Protein AF-A0A967TBT5-F1 (afdb_monomer)

Solvent-accessible surface area (backbone atoms only — not comparable to full-atom values): 5114 Å² total; per-residue (Å²): 108,73,67,58,54,51,51,53,52,52,54,53,53,53,52,54,56,66,64,68,73,78,71,89,86,84,76,92,73,64,91,85,65,88,72,88,88,74,90,60,94,50,72,66,56,51,50,54,50,52,52,50,52,51,53,52,67,70,69,46,67,62,61,59,51,43,35,69,76,67,74,46,85,81,88,84,132

Foldseek 3Di:
DVVVVVVVVVVVVVVVVVVVPDDDDDDDDDPPDDDPPDPDDDPVNVVVVVVVVVVVVVPDCVQVVCCVPVVDGDDDD

Structure (mmCIF, N/CA/C/O backbone):
data_AF-A0A967TBT5-F1
#
_entry.id   AF-A0A967TBT5-F1
#
loop_
_atom_site.group_PDB
_atom_site.id
_atom_site.type_symbol
_atom_site.label_atom_id
_atom_site.label_alt_id
_atom_site.label_comp_id
_atom_site.label_asym_id
_atom_site.label_entity_id
_atom_site.label_seq_id
_atom_site.pdbx_PDB_ins_code
_atom_site.Cartn_x
_atom_site.Cartn_y
_atom_site.Cartn_z
_atom_site.occupancy
_atom_site.B_iso_or_equiv
_atom_site.auth_seq_id
_atom_site.auth_comp_id
_atom_site.auth_asym_id
_atom_site.auth_atom_id
_atom_site.pdbx_PDB_model_num
ATOM 1 N N . MET A 1 1 ? 20.583 -9.931 -60.748 1.00 62.09 1 MET A N 1
ATOM 2 C CA . MET A 1 1 ? 19.860 -11.041 -60.074 1.00 62.09 1 MET A CA 1
ATOM 3 C C . MET A 1 1 ? 20.481 -11.412 -58.724 1.00 62.09 1 MET A C 1
ATOM 5 O O . MET A 1 1 ? 19.810 -11.262 -57.715 1.00 62.09 1 MET A O 1
ATOM 9 N N . LYS A 1 2 ? 21.764 -11.805 -58.654 1.00 69.50 2 LYS A N 1
ATOM 10 C CA . LYS A 1 2 ? 22.439 -12.200 -57.393 1.00 69.50 2 LYS A CA 1
ATOM 11 C C . LYS A 1 2 ? 22.504 -11.084 -56.332 1.00 69.50 2 LYS A C 1
ATOM 13 O O . LYS A 1 2 ? 22.373 -11.358 -55.149 1.00 69.50 2 LYS A O 1
ATOM 18 N N . SER A 1 3 ? 22.672 -9.830 -56.750 1.00 75.44 3 SER A N 1
ATOM 19 C CA . SER A 1 3 ? 22.661 -8.638 -55.883 1.00 75.44 3 SER A CA 1
ATOM 20 C C . SER A 1 3 ? 21.289 -8.368 -55.255 1.00 75.44 3 SER A C 1
ATOM 22 O O . SER A 1 3 ? 21.207 -8.057 -54.073 1.00 75.44 3 SER A O 1
ATOM 24 N N . VAL A 1 4 ? 20.213 -8.577 -56.015 1.00 83.00 4 VAL A N 1
ATOM 25 C CA . VAL A 1 4 ? 18.830 -8.441 -55.531 1.00 83.00 4 VAL A CA 1
ATOM 26 C C . VAL A 1 4 ? 18.510 -9.549 -54.524 1.00 83.00 4 VAL A C 1
ATOM 28 O O . VAL A 1 4 ? 17.956 -9.273 -53.467 1.00 83.00 4 VAL A O 1
ATOM 31 N N . LEU A 1 5 ? 18.958 -10.781 -54.792 1.00 87.06 5 LEU A N 1
ATOM 32 C CA . LEU A 1 5 ? 18.811 -11.919 -53.878 1.00 87.06 5 LEU A CA 1
ATOM 33 C C . LEU A 1 5 ? 19.560 -11.714 -52.546 1.00 87.06 5 LEU A C 1
ATOM 35 O O . LEU A 1 5 ? 19.032 -12.050 -51.490 1.00 87.06 5 LEU A O 1
ATOM 39 N N . ARG A 1 6 ? 20.757 -11.109 -52.581 1.00 88.56 6 ARG A N 1
ATOM 40 C CA . ARG A 1 6 ? 21.512 -10.720 -51.372 1.00 88.56 6 ARG A CA 1
ATOM 41 C C . ARG A 1 6 ? 20.791 -9.644 -50.561 1.00 88.56 6 ARG A C 1
ATOM 43 O O . ARG A 1 6 ? 20.764 -9.731 -49.339 1.00 88.56 6 ARG A O 1
ATOM 50 N N . LEU A 1 7 ? 20.184 -8.664 -51.235 1.00 89.69 7 LEU A N 1
ATOM 51 C CA . LEU A 1 7 ? 19.404 -7.614 -50.579 1.00 89.69 7 LEU A CA 1
ATOM 52 C C . LEU A 1 7 ? 18.171 -8.195 -49.870 1.00 89.69 7 LEU A C 1
ATOM 54 O O . LEU A 1 7 ? 17.904 -7.835 -48.730 1.00 89.69 7 LEU A O 1
ATOM 58 N N . HIS A 1 8 ? 17.473 -9.149 -50.496 1.00 90.62 8 HIS A N 1
ATOM 59 C CA . HIS A 1 8 ? 16.337 -9.842 -49.873 1.00 90.62 8 HIS A CA 1
ATOM 60 C C . HIS A 1 8 ? 16.769 -10.634 -48.633 1.00 90.62 8 HIS A C 1
ATOM 62 O O . HIS A 1 8 ? 16.105 -10.570 -47.603 1.00 90.62 8 HIS A O 1
ATOM 68 N N . TRP A 1 9 ? 17.911 -11.325 -48.704 1.00 93.12 9 TRP A N 1
ATOM 69 C CA . TRP A 1 9 ? 18.486 -12.035 -47.559 1.00 93.12 9 TRP A CA 1
ATOM 70 C C . TRP A 1 9 ? 18.865 -11.099 -46.406 1.00 93.12 9 TRP A C 1
ATOM 72 O O . TRP A 1 9 ? 18.586 -11.417 -45.254 1.00 93.12 9 TRP A O 1
ATOM 82 N N . MET A 1 10 ? 19.445 -9.931 -46.699 1.00 92.44 10 MET A N 1
ATOM 83 C CA . MET A 1 10 ? 19.736 -8.923 -45.673 1.00 92.44 10 MET A CA 1
ATOM 84 C C . MET A 1 10 ? 18.460 -8.391 -45.015 1.00 92.44 10 MET A C 1
ATOM 86 O O . MET A 1 10 ? 18.395 -8.324 -43.791 1.00 92.44 10 MET A O 1
ATOM 90 N N . VAL A 1 11 ? 17.434 -8.062 -45.803 1.00 93.75 11 VAL A N 1
ATOM 91 C CA . VAL A 1 11 ? 16.150 -7.567 -45.280 1.00 93.75 11 VAL A CA 1
ATOM 92 C C . VAL A 1 11 ? 15.472 -8.616 -44.396 1.00 93.75 11 VAL A C 1
ATOM 94 O O . VAL A 1 11 ? 14.983 -8.285 -43.317 1.00 93.75 11 VAL A O 1
ATOM 97 N N . LEU A 1 12 ? 15.493 -9.886 -44.807 1.00 93.31 12 LEU A N 1
ATOM 98 C CA . LEU A 1 12 ? 14.915 -10.986 -44.034 1.00 93.31 12 LEU A CA 1
ATOM 99 C C . LEU A 1 12 ? 15.637 -11.183 -42.691 1.00 93.31 12 LEU A C 1
ATOM 101 O O . LEU A 1 12 ? 14.995 -11.376 -41.662 1.00 93.31 12 LEU A O 1
ATOM 105 N N . LEU A 1 13 ? 16.968 -11.077 -42.685 1.00 92.31 13 LEU A N 1
ATOM 106 C CA . LEU A 1 13 ? 17.786 -11.217 -41.480 1.00 92.31 13 LEU A CA 1
ATOM 107 C C . LEU A 1 13 ? 17.529 -10.070 -40.487 1.00 92.31 13 LEU A C 1
ATOM 109 O O . LEU A 1 13 ? 17.372 -10.310 -39.291 1.00 92.31 13 LEU A O 1
ATOM 113 N N . VAL A 1 14 ? 17.390 -8.838 -40.986 1.00 90.88 14 VAL A N 1
ATOM 114 C CA . VAL A 1 14 ? 17.018 -7.671 -40.168 1.00 90.88 14 VAL A CA 1
ATOM 115 C C . VAL A 1 14 ? 15.608 -7.819 -39.587 1.00 90.88 14 VAL A C 1
ATOM 117 O O . VAL A 1 14 ? 15.403 -7.525 -38.411 1.00 90.88 14 VAL A O 1
ATOM 120 N N . ALA A 1 15 ? 14.647 -8.324 -40.365 1.00 88.81 15 ALA A N 1
ATOM 121 C CA . ALA A 1 15 ? 13.284 -8.555 -39.888 1.00 88.81 15 ALA A CA 1
ATOM 122 C C . ALA A 1 15 ? 13.227 -9.606 -38.764 1.00 88.81 15 ALA A C 1
ATOM 124 O O . ALA A 1 15 ? 12.534 -9.404 -37.769 1.00 88.81 15 ALA A O 1
ATOM 125 N N . ILE A 1 16 ? 13.995 -10.696 -38.879 1.00 87.94 16 ILE A N 1
ATOM 126 C CA . ILE A 1 16 ? 14.079 -11.735 -37.839 1.00 87.94 16 ILE A CA 1
ATOM 127 C C . ILE A 1 16 ? 14.666 -11.166 -36.539 1.00 87.94 16 ILE A C 1
ATOM 129 O O . ILE A 1 16 ? 14.125 -11.406 -35.458 1.00 87.94 16 ILE A O 1
ATOM 133 N N . LEU A 1 17 ? 15.734 -10.369 -36.634 1.00 86.12 17 LEU A N 1
ATOM 134 C CA . LEU A 1 17 ? 16.339 -9.723 -35.467 1.00 86.12 17 LEU A CA 1
ATOM 135 C C . LEU A 1 17 ? 15.373 -8.738 -34.795 1.00 86.12 17 LEU A C 1
ATOM 137 O O . LEU A 1 17 ? 15.267 -8.738 -33.569 1.00 86.12 17 LEU A O 1
ATOM 141 N N . ALA A 1 18 ? 14.614 -7.964 -35.574 1.00 84.75 18 ALA A N 1
ATOM 142 C CA . ALA A 1 18 ? 13.655 -6.994 -35.047 1.00 84.75 18 ALA A CA 1
ATOM 143 C C . ALA A 1 18 ? 12.518 -7.642 -34.233 1.00 84.75 18 ALA A C 1
ATOM 145 O O . ALA A 1 18 ? 12.073 -7.070 -33.240 1.00 84.75 18 ALA A O 1
ATOM 146 N N . VAL A 1 19 ? 12.070 -8.846 -34.608 1.00 82.31 19 VAL A N 1
ATOM 147 C CA . VAL A 1 19 ? 10.992 -9.557 -33.892 1.00 82.31 19 VAL A CA 1
ATOM 148 C C . VAL A 1 19 ? 11.501 -10.254 -32.619 1.00 82.31 19 VAL A C 1
ATOM 150 O O . VAL A 1 19 ? 10.739 -10.442 -31.674 1.00 82.31 19 VAL A O 1
ATOM 153 N N . SER A 1 20 ? 12.795 -10.582 -32.537 1.00 76.19 20 SER A N 1
ATOM 154 C CA . SER A 1 20 ? 13.380 -11.287 -31.381 1.00 76.19 20 SER A CA 1
ATOM 155 C C . SER A 1 20 ? 13.515 -10.445 -30.099 1.00 76.19 20 SER A C 1
ATOM 157 O O . SER A 1 20 ? 13.718 -10.997 -29.020 1.00 76.19 20 SER A O 1
ATOM 159 N N . ALA A 1 21 ? 13.366 -9.120 -30.187 1.00 69.31 21 ALA A N 1
ATOM 160 C CA . ALA A 1 21 ? 13.580 -8.204 -29.063 1.00 69.31 21 ALA A CA 1
ATOM 161 C C . ALA A 1 21 ? 12.376 -8.061 -28.105 1.00 69.31 21 ALA A C 1
ATOM 163 O O . ALA A 1 21 ? 12.471 -7.357 -27.102 1.00 69.31 21 ALA A O 1
ATOM 164 N N . CYS A 1 22 ? 11.238 -8.711 -28.378 1.00 68.81 22 CYS A N 1
ATOM 165 C CA . CYS A 1 22 ? 10.020 -8.574 -27.574 1.00 68.81 22 CYS A CA 1
ATOM 166 C C . CYS A 1 22 ? 9.796 -9.790 -26.653 1.00 68.81 22 CYS A C 1
ATOM 168 O O . CYS A 1 22 ? 8.913 -10.614 -26.881 1.00 68.81 22 CYS A O 1
ATOM 170 N N . GLY A 1 23 ? 10.615 -9.918 -25.605 1.00 73.25 23 GLY A N 1
ATOM 171 C CA . GLY A 1 23 ? 10.442 -10.925 -24.552 1.00 73.25 23 GLY A CA 1
ATOM 172 C C . GLY A 1 23 ? 9.945 -10.300 -23.248 1.00 73.25 23 GLY A C 1
ATOM 173 O O . GLY A 1 23 ? 10.575 -9.385 -22.725 1.00 73.25 23 GLY A O 1
ATOM 174 N N . LYS A 1 24 ? 8.835 -10.795 -22.684 1.00 77.88 24 LYS A N 1
ATOM 175 C CA . LYS A 1 24 ? 8.416 -10.418 -21.322 1.00 77.88 24 LYS A CA 1
ATOM 176 C C . LYS A 1 24 ? 9.288 -11.164 -20.313 1.00 77.88 24 LYS A C 1
ATOM 178 O O . LYS A 1 24 ? 9.195 -12.384 -20.213 1.00 77.88 24 LYS A O 1
ATOM 183 N N . GLN A 1 25 ? 10.116 -10.446 -19.561 1.00 76.31 25 GLN A N 1
ATOM 184 C CA . GLN A 1 25 ? 10.903 -11.038 -18.482 1.00 76.31 25 GLN A CA 1
ATOM 185 C C . GLN A 1 25 ? 10.084 -11.032 -17.187 1.00 76.31 25 GLN A C 1
ATOM 187 O O . GLN A 1 25 ? 9.792 -9.975 -16.635 1.00 76.31 25 GLN A O 1
ATOM 192 N N . VAL A 1 26 ? 9.696 -12.219 -16.713 1.00 79.50 26 VAL A N 1
ATOM 193 C CA . VAL A 1 26 ? 9.003 -12.400 -15.429 1.00 79.50 26 VAL A CA 1
ATOM 194 C C . VAL A 1 26 ? 9.991 -12.991 -14.433 1.00 79.50 26 VAL A C 1
ATOM 196 O O . VAL A 1 26 ? 10.525 -14.075 -14.653 1.00 79.50 26 VAL A O 1
ATOM 199 N N . SER A 1 27 ? 10.232 -12.284 -13.334 1.00 80.12 27 SER A N 1
ATOM 200 C CA . SER A 1 27 ? 11.053 -12.763 -12.221 1.00 80.12 27 SER A CA 1
ATOM 201 C C . SER A 1 27 ? 10.189 -12.923 -10.982 1.00 80.12 27 SER A C 1
ATOM 203 O O . SER A 1 27 ? 9.418 -12.021 -10.655 1.00 80.12 27 SER A O 1
ATOM 205 N N . ARG A 1 28 ? 10.341 -14.039 -10.266 1.00 80.06 28 ARG A N 1
ATOM 206 C CA . ARG A 1 28 ? 9.720 -14.199 -8.951 1.00 80.06 28 ARG A CA 1
ATOM 207 C C . ARG A 1 28 ? 10.471 -13.315 -7.950 1.00 80.06 28 ARG A C 1
ATOM 209 O O . ARG A 1 28 ? 11.700 -13.334 -7.921 1.00 80.06 28 ARG A O 1
ATOM 216 N N . ARG A 1 29 ? 9.726 -12.526 -7.179 1.00 78.69 29 ARG A N 1
ATOM 217 C CA . ARG A 1 29 ? 10.237 -11.739 -6.052 1.00 78.69 29 ARG A CA 1
ATOM 218 C C . ARG A 1 29 ? 9.888 -12.427 -4.740 1.00 78.69 29 ARG A C 1
ATOM 220 O O . ARG A 1 29 ? 8.972 -13.252 -4.701 1.00 78.69 29 ARG A O 1
ATOM 227 N N . GLU A 1 30 ? 10.661 -12.114 -3.710 1.00 73.12 30 GLU A N 1
ATOM 228 C CA . GLU A 1 30 ? 10.404 -12.578 -2.350 1.00 73.12 30 GLU A CA 1
ATOM 229 C C . GLU A 1 30 ? 9.140 -11.910 -1.802 1.00 73.12 30 GLU A C 1
ATOM 231 O O . GLU A 1 30 ? 8.862 -10.749 -2.094 1.00 73.12 30 GLU A O 1
ATOM 236 N N . SER A 1 31 ? 8.361 -12.635 -1.001 1.00 68.12 31 SER A N 1
ATOM 237 C CA . SER A 1 31 ? 7.046 -12.167 -0.536 1.00 68.12 31 SER A CA 1
ATOM 238 C C . SER A 1 31 ? 7.105 -10.993 0.444 1.00 68.12 31 SER A C 1
ATOM 240 O O . SER A 1 31 ? 6.079 -10.387 0.724 1.00 68.12 31 SER A O 1
ATOM 242 N N . SER A 1 32 ? 8.276 -10.698 1.010 1.00 71.50 32 SER A N 1
ATOM 243 C CA . SER A 1 32 ? 8.479 -9.585 1.943 1.00 71.50 32 SER A CA 1
ATOM 244 C C . SER A 1 32 ? 8.745 -8.248 1.250 1.00 71.50 32 SER A C 1
ATO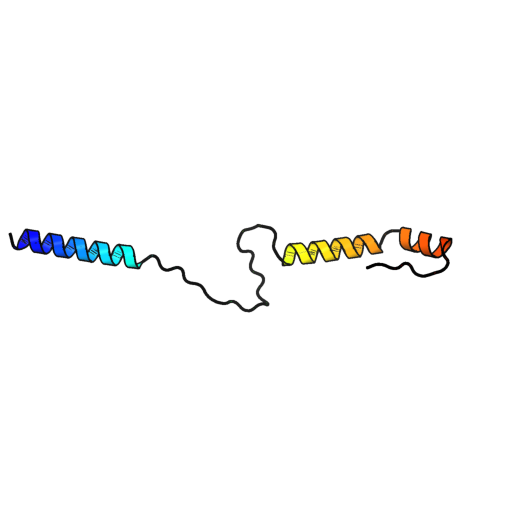M 246 O O . SER A 1 32 ? 8.847 -7.227 1.923 1.00 71.50 32 SER A O 1
ATOM 248 N N . GLU A 1 33 ? 8.937 -8.246 -0.069 1.00 72.50 33 GLU A N 1
ATOM 249 C CA . GLU A 1 33 ? 9.227 -7.034 -0.828 1.00 72.50 33 GLU A CA 1
ATOM 250 C C . GLU A 1 33 ? 7.915 -6.338 -1.213 1.00 72.50 33 GLU A C 1
ATOM 252 O O . GLU A 1 33 ? 7.189 -6.787 -2.099 1.00 72.50 33 GLU A O 1
ATOM 257 N N . THR A 1 34 ? 7.601 -5.229 -0.542 1.00 66.00 34 THR A N 1
ATOM 258 C CA . THR A 1 34 ? 6.494 -4.356 -0.941 1.00 66.00 34 THR A CA 1
ATOM 259 C C . THR A 1 34 ? 6.890 -3.585 -2.195 1.00 66.00 34 THR A C 1
ATOM 261 O O . THR A 1 34 ? 7.806 -2.764 -2.162 1.00 66.00 34 THR A O 1
ATOM 264 N N . ILE A 1 35 ? 6.180 -3.825 -3.296 1.00 67.62 35 ILE A N 1
ATOM 265 C CA . ILE A 1 35 ? 6.400 -3.132 -4.566 1.00 67.62 35 ILE A CA 1
ATOM 266 C C . ILE A 1 35 ? 5.102 -2.435 -4.960 1.00 67.62 35 ILE A C 1
ATOM 268 O O . ILE A 1 35 ? 4.098 -3.095 -5.227 1.00 67.62 35 ILE A O 1
ATOM 272 N N . ASP A 1 36 ? 5.132 -1.107 -5.059 1.00 72.31 36 ASP A N 1
ATOM 273 C CA . ASP A 1 36 ? 4.049 -0.380 -5.713 1.00 72.31 36 ASP A CA 1
ATOM 274 C C . ASP 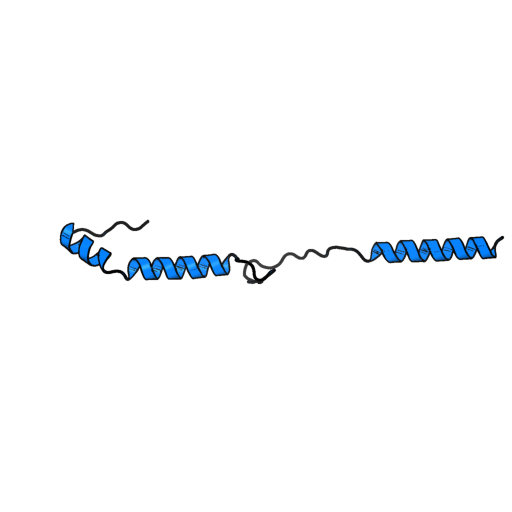A 1 36 ? 4.192 -0.527 -7.235 1.00 72.31 36 ASP A C 1
ATOM 276 O O . ASP A 1 36 ? 5.064 0.062 -7.874 1.00 72.31 36 ASP A O 1
ATOM 280 N N . LEU A 1 37 ? 3.350 -1.384 -7.811 1.00 68.31 37 LEU A N 1
ATOM 281 C CA . LEU A 1 37 ? 3.399 -1.738 -9.228 1.00 68.31 37 LEU A CA 1
ATOM 282 C C . LEU A 1 37 ? 2.711 -0.710 -10.137 1.00 68.31 37 LEU A C 1
ATOM 284 O O . LEU A 1 37 ? 2.931 -0.748 -11.348 1.00 68.31 37 LEU 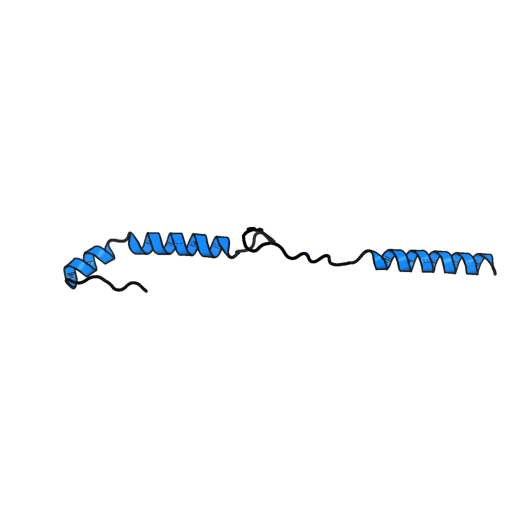A O 1
ATOM 288 N N . SER A 1 38 ? 1.815 0.139 -9.616 1.00 72.00 38 SER A N 1
ATOM 289 C CA . SER A 1 38 ? 0.930 0.930 -10.492 1.00 72.00 38 SER A CA 1
ATOM 290 C C . SER A 1 38 ? 0.319 2.198 -9.889 1.00 72.00 38 SER A C 1
ATOM 292 O O . SER A 1 38 ? -0.488 2.836 -10.568 1.00 72.00 38 SER A O 1
ATOM 294 N N . GLY A 1 39 ? 0.641 2.557 -8.641 1.00 72.88 39 GLY A N 1
ATOM 295 C CA . GLY A 1 39 ? -0.024 3.648 -7.918 1.00 72.88 39 GLY A CA 1
ATOM 296 C C . GLY A 1 39 ? -1.513 3.380 -7.665 1.00 72.88 39 GLY A C 1
ATOM 297 O O . GLY A 1 39 ? -2.285 4.295 -7.385 1.00 72.88 39 GLY A O 1
ATOM 298 N N . ARG A 1 40 ? -1.940 2.124 -7.835 1.00 82.69 40 ARG A N 1
ATOM 299 C CA . ARG A 1 40 ? -3.286 1.639 -7.527 1.00 82.69 40 ARG A CA 1
ATOM 300 C C . ARG A 1 40 ? -3.250 0.985 -6.157 1.00 82.69 40 ARG A C 1
ATOM 302 O O . ARG A 1 40 ? -2.222 0.447 -5.762 1.00 82.69 40 ARG A O 1
ATOM 309 N N . TRP A 1 41 ? -4.413 0.962 -5.517 1.00 86.19 41 TRP A N 1
ATOM 310 C CA . TRP A 1 41 ? -4.612 0.298 -4.237 1.00 86.19 41 TRP A CA 1
ATOM 311 C C . TRP A 1 41 ? -4.032 -1.121 -4.216 1.00 86.19 41 TRP A C 1
ATOM 313 O O . TRP A 1 41 ? -4.376 -1.944 -5.075 1.00 86.19 41 TRP A O 1
ATOM 323 N N . ASN A 1 42 ? -3.189 -1.396 -3.226 1.00 85.31 42 ASN A N 1
ATOM 324 C CA . ASN A 1 42 ? -2.513 -2.674 -3.044 1.00 85.31 42 ASN A CA 1
ATOM 325 C C . ASN A 1 42 ? -2.832 -3.323 -1.678 1.00 85.31 42 ASN A C 1
ATOM 327 O O . ASN A 1 42 ? -3.738 -2.929 -0.935 1.00 85.31 42 ASN A O 1
ATOM 331 N N . ASP A 1 43 ? -2.133 -4.413 -1.389 1.00 86.38 43 ASP A N 1
ATOM 332 C CA . ASP A 1 43 ? -2.220 -5.161 -0.138 1.00 86.38 43 ASP A CA 1
ATOM 333 C C . ASP A 1 43 ? -1.783 -4.329 1.076 1.00 86.38 43 ASP A C 1
ATOM 335 O O . ASP A 1 43 ? -2.439 -4.375 2.118 1.00 86.38 43 ASP A O 1
ATOM 339 N N . VAL A 1 44 ? -0.744 -3.510 0.923 1.00 87.56 44 VAL A N 1
ATOM 340 C CA . VAL A 1 44 ? -0.255 -2.613 1.974 1.00 87.56 44 VAL A CA 1
ATOM 341 C C . VAL A 1 44 ? -1.262 -1.515 2.298 1.00 87.56 44 VAL A C 1
ATOM 343 O O . VAL A 1 44 ? -1.539 -1.290 3.475 1.00 87.56 44 VAL A O 1
ATOM 346 N N . ASP A 1 45 ? -1.880 -0.892 1.296 1.00 90.31 45 ASP A N 1
ATOM 347 C CA . ASP A 1 45 ? -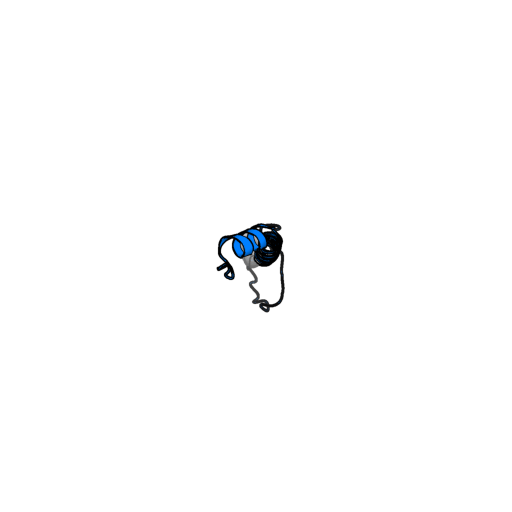2.940 0.102 1.512 1.00 90.31 45 ASP A CA 1
ATOM 348 C C . ASP A 1 45 ? -4.125 -0.520 2.267 1.00 90.31 45 ASP A C 1
ATOM 350 O O . ASP A 1 45 ? -4.637 0.041 3.240 1.00 90.31 45 ASP A O 1
ATOM 354 N N . SER A 1 46 ? -4.517 -1.736 1.865 1.00 91.44 46 SER A N 1
ATOM 355 C CA . SER A 1 46 ? -5.580 -2.507 2.522 1.00 91.44 46 SER A CA 1
ATOM 356 C C . SER A 1 46 ? -5.266 -2.753 3.995 1.00 91.44 46 SER A C 1
ATOM 358 O O . SER A 1 46 ? -6.125 -2.556 4.856 1.00 91.44 46 SER A O 1
ATOM 360 N N . GLN A 1 47 ? -4.034 -3.167 4.291 1.00 91.38 47 GLN A N 1
ATOM 361 C CA . GLN A 1 47 ? -3.583 -3.440 5.648 1.00 91.38 47 GLN A CA 1
ATOM 362 C C . GLN A 1 47 ? -3.560 -2.169 6.502 1.00 91.38 47 GLN A C 1
ATOM 364 O O . GLN A 1 47 ? -4.058 -2.180 7.630 1.00 91.38 47 GLN A O 1
ATOM 369 N N . GLN A 1 48 ? -3.025 -1.071 5.965 1.00 94.44 48 GLN A N 1
ATOM 370 C CA . GLN A 1 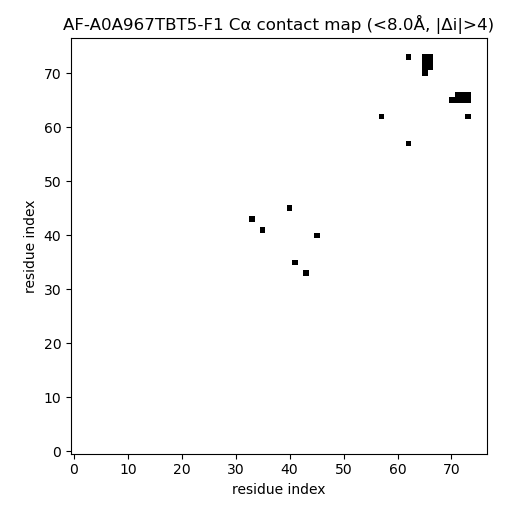48 ? -2.946 0.209 6.668 1.00 94.44 48 GLN A CA 1
ATOM 371 C C . GLN A 1 48 ? -4.338 0.742 7.015 1.00 94.44 48 GLN A C 1
ATOM 373 O O . GLN A 1 48 ? -4.583 1.143 8.155 1.00 94.44 48 GLN A O 1
ATOM 378 N N . VAL A 1 49 ? -5.276 0.686 6.068 1.00 95.56 49 VAL A N 1
ATOM 379 C CA . VAL A 1 49 ? -6.650 1.134 6.313 1.00 95.56 49 VAL A CA 1
ATOM 380 C C . VAL A 1 49 ? -7.386 0.209 7.270 1.00 95.56 49 VAL A C 1
ATOM 382 O O . VAL A 1 49 ? -8.031 0.704 8.190 1.00 95.56 49 VAL A O 1
ATOM 385 N N . ALA A 1 50 ? -7.254 -1.112 7.140 1.00 95.38 50 ALA A N 1
ATOM 386 C CA . ALA A 1 50 ? -7.866 -2.040 8.090 1.00 95.38 50 ALA A CA 1
ATOM 387 C C . ALA A 1 50 ? -7.376 -1.792 9.529 1.00 95.38 50 ALA A C 1
ATOM 389 O O . ALA A 1 50 ? -8.179 -1.777 10.466 1.00 95.38 50 ALA A O 1
ATOM 390 N N . GLN A 1 51 ? -6.077 -1.538 9.707 1.00 95.00 51 GLN A N 1
ATOM 391 C CA . GLN A 1 51 ? -5.502 -1.227 11.012 1.00 95.00 51 GLN A CA 1
ATOM 392 C C . GLN A 1 51 ? -6.033 0.100 11.567 1.00 95.00 51 GLN A C 1
ATOM 394 O O . GLN A 1 51 ? -6.461 0.145 12.721 1.00 95.00 51 GLN A O 1
ATOM 399 N N . ALA A 1 52 ? -6.065 1.154 10.748 1.00 95.62 52 ALA A N 1
ATOM 400 C CA . ALA A 1 52 ? -6.595 2.455 11.151 1.00 95.62 52 ALA A CA 1
ATOM 401 C C . ALA A 1 52 ? -8.079 2.373 11.545 1.00 95.62 52 ALA A C 1
ATOM 403 O O . ALA A 1 52 ? -8.455 2.849 12.614 1.00 95.62 52 ALA A O 1
ATOM 404 N N . MET A 1 53 ? -8.903 1.702 10.735 1.00 94.06 53 MET A N 1
ATOM 405 C CA . MET A 1 53 ? -10.334 1.522 11.003 1.00 94.06 53 MET A CA 1
ATOM 406 C C . MET A 1 53 ? -10.587 0.704 12.271 1.00 94.06 53 MET A C 1
ATOM 408 O O . MET A 1 53 ? -11.483 1.029 13.045 1.00 94.06 53 MET A O 1
ATOM 412 N N . THR A 1 54 ? -9.789 -0.340 12.512 1.00 92.50 54 THR A N 1
ATOM 413 C CA . THR A 1 54 ? -9.898 -1.147 13.736 1.00 92.50 54 THR A CA 1
ATOM 414 C C . THR A 1 54 ? -9.560 -0.309 14.967 1.00 92.50 54 THR A C 1
ATOM 416 O O . THR A 1 54 ? -10.293 -0.329 15.955 1.00 92.50 54 THR A O 1
ATOM 419 N N . GLN A 1 55 ? -8.473 0.465 14.905 1.00 92.62 55 GLN A N 1
ATOM 420 C CA . GLN A 1 55 ? -8.056 1.343 15.995 1.00 92.62 55 GLN A CA 1
ATOM 421 C C . GLN A 1 55 ? -9.128 2.399 16.302 1.00 92.62 55 GLN A C 1
ATOM 423 O O . GLN A 1 55 ? -9.475 2.605 17.465 1.00 92.62 55 GLN A O 1
ATOM 428 N N . ASP A 1 56 ? -9.675 3.023 15.259 1.00 92.06 56 ASP A N 1
ATOM 429 C CA . ASP A 1 56 ? -10.728 4.028 15.370 1.00 92.06 56 ASP A CA 1
ATOM 430 C C . ASP A 1 56 ? -11.996 3.430 15.998 1.00 92.06 56 ASP A C 1
ATOM 432 O O . ASP A 1 56 ? -12.472 3.917 17.026 1.00 92.06 56 ASP A O 1
ATOM 436 N N . ALA A 1 57 ? -12.457 2.280 15.490 1.00 90.69 57 ALA A N 1
ATOM 437 C CA . ALA A 1 57 ? -13.617 1.557 16.013 1.00 90.69 57 ALA A CA 1
ATOM 438 C C . ALA A 1 57 ? -13.494 1.210 17.508 1.00 90.69 57 ALA A C 1
ATOM 440 O O . ALA A 1 57 ? -14.492 1.255 18.235 1.00 90.69 57 ALA A O 1
ATOM 441 N N . MET A 1 58 ? -12.284 0.887 17.980 1.00 89.44 58 MET A N 1
ATOM 442 C CA . MET A 1 58 ? -12.012 0.579 19.389 1.00 89.44 58 MET A CA 1
ATOM 443 C C . MET A 1 58 ? -11.838 1.818 20.279 1.00 89.44 58 MET A C 1
ATOM 445 O O . MET A 1 58 ? -11.884 1.691 21.502 1.00 89.44 58 MET A O 1
ATOM 449 N N . SER A 1 59 ? -11.637 3.003 19.700 1.00 88.00 59 SER A N 1
ATOM 450 C CA . SER A 1 59 ? -11.424 4.248 20.448 1.00 88.00 59 SER A CA 1
ATOM 451 C C . SER A 1 59 ? -12.725 4.953 20.856 1.00 88.00 59 SER A C 1
ATOM 453 O O . SER A 1 59 ? -12.733 5.779 21.770 1.00 88.00 59 SER A O 1
ATOM 455 N N . PHE A 1 60 ? -13.841 4.619 20.205 1.00 83.50 60 PHE A N 1
ATOM 456 C CA . PHE A 1 60 ? -15.125 5.273 20.434 1.00 83.50 60 PHE A CA 1
ATOM 457 C C . PHE A 1 60 ? -15.787 4.875 21.764 1.00 83.50 60 PHE A C 1
ATOM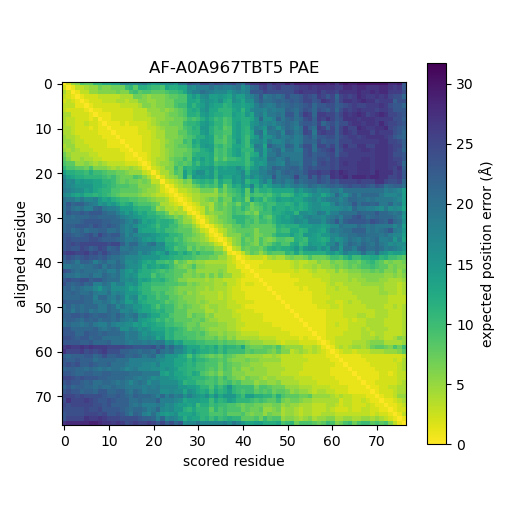 459 O O . PHE A 1 60 ? -15.783 3.719 22.189 1.00 83.50 60 PHE A O 1
ATOM 466 N N . GLY A 1 61 ? -16.487 5.836 22.380 1.00 90.31 61 GLY A N 1
ATOM 467 C CA . GLY A 1 61 ? -17.153 5.675 23.681 1.00 90.31 61 GLY A CA 1
ATOM 468 C C . GLY A 1 61 ? -18.301 4.655 23.729 1.00 90.31 61 GLY A C 1
ATOM 469 O O . GLY A 1 61 ? -18.830 4.387 24.808 1.00 90.31 61 GLY A O 1
ATOM 470 N N . TRP A 1 62 ? -18.684 4.048 22.599 1.00 91.62 62 TRP A N 1
ATOM 471 C CA . TRP A 1 62 ? -19.718 3.008 22.564 1.00 91.62 62 TRP A CA 1
ATOM 472 C C . TRP A 1 62 ? -19.329 1.783 23.404 1.00 91.62 62 TRP A C 1
ATOM 474 O O . TRP A 1 62 ? -20.205 1.135 23.973 1.00 91.62 62 TRP A O 1
ATOM 484 N N . ILE A 1 63 ? -18.029 1.480 23.528 1.00 91.50 63 ILE A N 1
ATOM 485 C CA . ILE A 1 63 ? -17.535 0.366 24.352 1.00 91.50 63 ILE A CA 1
ATOM 486 C C . ILE A 1 63 ? -17.852 0.615 25.826 1.00 91.50 63 ILE A C 1
ATOM 488 O O . ILE A 1 63 ? -18.321 -0.286 26.531 1.00 91.50 63 ILE A O 1
ATOM 492 N N . ASP A 1 64 ? -17.612 1.840 26.293 1.00 90.88 64 ASP A N 1
ATOM 493 C CA . ASP A 1 64 ? -17.913 2.237 27.664 1.00 90.88 64 ASP A 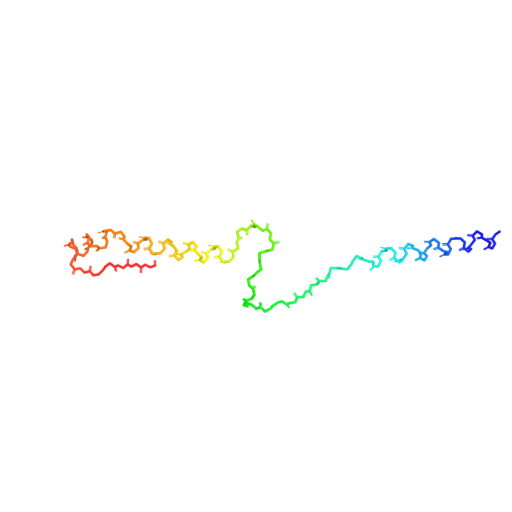CA 1
ATOM 494 C C . ASP A 1 64 ? -19.423 2.279 27.907 1.00 90.88 64 ASP A C 1
ATOM 496 O O . ASP A 1 64 ? -19.887 1.781 28.934 1.00 90.88 64 ASP A O 1
ATOM 500 N N . GLU A 1 65 ? -20.200 2.784 26.948 1.00 93.31 65 GLU A N 1
ATOM 501 C CA . GLU A 1 65 ? -21.663 2.804 27.029 1.00 93.31 65 GLU A CA 1
ATOM 502 C C . GLU A 1 65 ? -22.261 1.388 27.066 1.00 93.31 65 GLU A C 1
ATOM 504 O O . GLU A 1 65 ? -23.119 1.078 27.899 1.00 93.31 65 GLU A O 1
ATOM 509 N N . TRP A 1 66 ? -21.758 0.469 26.238 1.00 93.88 66 TRP 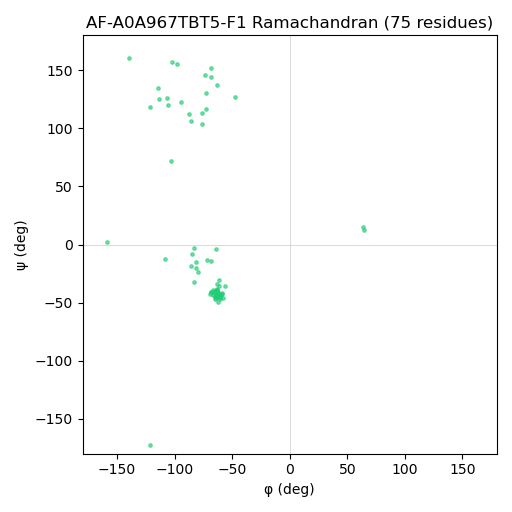A N 1
ATOM 510 C CA . TRP A 1 66 ? -22.159 -0.938 26.271 1.00 93.88 66 TRP A CA 1
ATOM 511 C C . TRP A 1 66 ? -21.846 -1.579 27.623 1.00 93.88 66 TRP A C 1
ATOM 513 O O . TRP A 1 66 ? -22.686 -2.268 28.206 1.00 93.88 66 TRP A O 1
ATOM 523 N N . ARG A 1 67 ? -20.641 -1.339 28.155 1.00 92.38 67 ARG A N 1
ATOM 524 C CA . ARG A 1 67 ? -20.243 -1.839 29.478 1.00 92.38 67 ARG A CA 1
ATOM 525 C C . ARG A 1 67 ? -21.173 -1.333 30.575 1.00 92.38 67 ARG A C 1
ATOM 527 O O . ARG A 1 67 ? -21.559 -2.127 31.430 1.00 92.38 67 ARG A O 1
ATOM 534 N N . ARG A 1 68 ? -21.548 -0.050 30.542 1.00 94.31 68 ARG A N 1
ATOM 535 C CA . ARG A 1 68 ? -22.471 0.563 31.513 1.00 94.31 68 ARG A CA 1
ATOM 536 C C . ARG A 1 68 ? -23.877 -0.026 31.421 1.00 94.31 68 ARG A C 1
ATOM 538 O O . ARG A 1 68 ? -24.464 -0.349 32.446 1.00 94.31 68 ARG A O 1
ATOM 545 N N . THR A 1 69 ? -24.399 -0.207 30.210 1.00 95.69 69 THR A N 1
ATOM 546 C CA . THR A 1 69 ? -25.792 -0.636 29.987 1.00 95.69 69 THR A CA 1
ATOM 547 C C . THR A 1 69 ? -26.005 -2.144 30.086 1.00 95.69 69 THR A C 1
ATOM 549 O O . THR A 1 69 ? -27.082 -2.588 30.481 1.00 95.69 69 THR A O 1
ATOM 552 N N . LYS A 1 70 ? -25.013 -2.955 29.704 1.00 95.19 70 LYS A N 1
ATOM 553 C CA . LYS A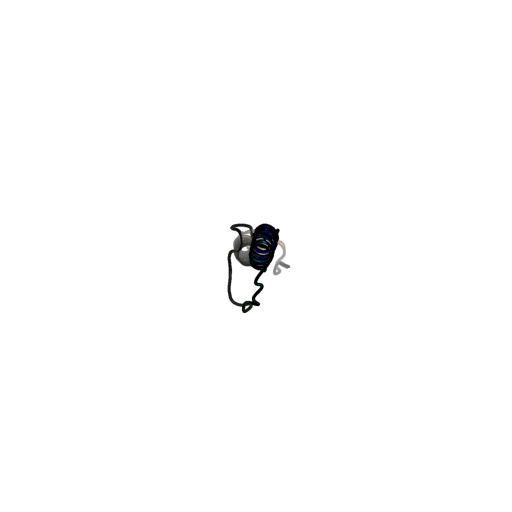 1 70 ? -25.132 -4.423 29.647 1.00 95.19 70 LYS A CA 1
ATOM 554 C C . LYS A 1 70 ? -24.353 -5.149 30.741 1.00 95.19 70 LYS A C 1
ATOM 556 O O . LYS A 1 70 ? -24.548 -6.352 30.895 1.00 95.19 70 LYS A O 1
ATOM 561 N N . GLY A 1 71 ? -23.457 -4.467 31.461 1.00 93.56 71 GLY A N 1
ATOM 562 C CA . GLY A 1 71 ? -22.673 -5.049 32.558 1.00 93.56 71 GLY A CA 1
ATOM 563 C C . GLY A 1 71 ? -21.691 -6.152 32.137 1.00 93.56 71 GLY A C 1
ATOM 564 O O . GLY A 1 71 ? -21.168 -6.867 32.987 1.00 93.56 71 GLY A O 1
ATOM 565 N N . LYS A 1 72 ? -21.437 -6.321 30.833 1.00 92.88 72 LYS A N 1
ATOM 566 C CA . LYS A 1 72 ? -20.540 -7.344 30.273 1.00 92.88 72 LYS A CA 1
ATOM 567 C C . LYS A 1 72 ? -19.713 -6.784 29.119 1.00 92.88 72 LYS A C 1
ATOM 569 O O . LYS A 1 72 ? -20.073 -5.765 28.531 1.00 92.88 72 LYS A O 1
ATOM 574 N N . LYS A 1 73 ? -18.604 -7.452 28.789 1.00 90.69 73 LYS A N 1
ATOM 575 C CA . LYS A 1 73 ? -17.733 -7.049 27.673 1.00 90.69 73 LYS A CA 1
ATOM 576 C C . LYS A 1 73 ? -18.492 -7.143 26.334 1.00 90.69 73 LYS A C 1
ATOM 578 O O . LYS A 1 73 ? -19.236 -8.111 26.150 1.00 90.69 73 LYS A O 1
ATOM 583 N N . PRO A 1 74 ? -18.348 -6.158 25.428 1.00 90.19 74 PRO A N 1
ATOM 584 C CA . PRO A 1 74 ? -18.889 -6.260 24.077 1.00 90.19 74 PRO A CA 1
ATOM 585 C C . PRO A 1 74 ? -18.136 -7.322 23.272 1.00 90.19 74 PRO A C 1
ATOM 587 O O . PRO A 1 74 ? -16.963 -7.591 23.530 1.00 90.19 74 PRO A O 1
ATOM 590 N N . VAL A 1 75 ? -18.822 -7.919 22.300 1.00 88.25 75 VAL A N 1
ATOM 591 C CA . VAL A 1 75 ? -18.203 -8.798 21.304 1.00 88.25 75 VAL A CA 1
ATOM 592 C C . VAL A 1 75 ? -17.878 -7.941 20.088 1.00 88.25 75 VAL A C 1
ATOM 594 O O . VAL A 1 75 ? -18.774 -7.310 19.534 1.00 88.25 75 VAL A O 1
ATOM 597 N N . VAL A 1 76 ? -16.606 -7.918 19.706 1.00 84.38 76 VAL A N 1
ATOM 598 C CA . VAL A 1 76 ? -16.115 -7.337 18.452 1.00 84.38 76 VAL A CA 1
ATOM 599 C C . VAL A 1 76 ? -15.583 -8.510 17.636 1.00 84.38 76 VAL A C 1
ATOM 601 O O . VAL A 1 76 ? -14.809 -9.302 18.176 1.00 84.38 76 VAL A O 1
ATOM 604 N N . MET A 1 77 ? -16.070 -8.668 16.405 1.00 62.38 77 MET A N 1
ATOM 605 C CA . MET A 1 77 ? -15.604 -9.678 15.446 1.00 62.38 77 MET A CA 1
ATOM 606 C C . MET A 1 77 ? -14.797 -9.010 14.345 1.00 62.38 77 MET A C 1
ATOM 608 O O . MET A 1 77 ? -15.144 -7.853 14.015 1.00 62.38 77 MET A O 1
#

Sequence (77 aa):
MKSVLRLHWMVLLVAILAVSACGKQVSRRESSETIDLSGRWNDVDSQQVAQAMTQDAMSFGWIDEWRRTKGKKPVVM

Mean predicted aligned error: 12.04 Å

Secondary structure (DSSP, 8-state):
-HHHHHHHHHHHHHHHHHHHT------PPPTT----SSSS--HHHHHHHHHHHHHHHHHSTHHHHHHHHHSSPPP--

pLDDT: mean 84.78, std 9.39, range [62.09, 95.69]

Radius of gyration: 31.5 Å; Cα contacts (8 Å, |Δi|>4): 12; chains: 1; bounding box: 48×20×93 Å